Protein AF-A0AAN7QV21-F1 (afdb_monomer_lite)

InterPro domains:
  IPR007185 DNA polymerase alpha/delta/epsilon, subunit B [PF04042] (7-153)
  IPR024826 DNA polymerase delta/II small subunit family [PTHR10416] (4-159)

Structure (mmCIF, N/CA/C/O backbone):
data_AF-A0AAN7QV21-F1
#
_entry.id   AF-A0AAN7QV21-F1
#
loop_
_atom_site.group_PDB
_atom_site.id
_atom_site.type_symbol
_atom_site.label_atom_id
_atom_site.label_alt_id
_atom_site.label_comp_id
_atom_site.label_asym_id
_atom_site.label_entity_id
_atom_site.label_seq_id
_atom_site.pdbx_PDB_ins_code
_atom_site.Cartn_x
_atom_site.Cartn_y
_atom_site.Cartn_z
_atom_site.occupancy
_atom_site.B_iso_or_equiv
_atom_site.auth_seq_id
_atom_site.auth_comp_id
_atom_site.auth_asym_id
_atom_site.auth_atom_id
_atom_site.pdbx_PDB_model_num
ATOM 1 N N . MET A 1 1 ? 26.466 -2.286 28.431 1.00 36.59 1 MET A N 1
ATOM 2 C CA . MET A 1 1 ? 25.349 -2.160 27.472 1.00 36.59 1 MET A CA 1
ATOM 3 C C . MET A 1 1 ? 24.823 -0.751 27.619 1.00 36.59 1 MET A C 1
ATOM 5 O O . MET A 1 1 ? 24.482 -0.384 28.732 1.00 36.59 1 MET A O 1
ATOM 9 N N . VAL A 1 2 ? 24.906 0.065 26.573 1.00 37.16 2 VAL A N 1
ATOM 10 C CA . VAL A 1 2 ? 24.517 1.478 26.647 1.00 37.16 2 VAL A CA 1
ATOM 11 C C . VAL A 1 2 ? 22.993 1.543 26.586 1.00 37.16 2 VAL A C 1
ATOM 13 O O . VAL A 1 2 ? 22.408 1.304 25.533 1.00 37.16 2 VAL A O 1
ATOM 16 N N . GLU A 1 3 ? 22.354 1.802 27.725 1.00 43.50 3 GLU A N 1
ATOM 17 C CA . GLU A 1 3 ? 20.960 2.237 27.771 1.00 43.50 3 GLU A CA 1
ATOM 18 C C . GLU A 1 3 ? 20.892 3.649 27.182 1.00 43.50 3 GLU A C 1
ATOM 20 O O . GLU A 1 3 ? 21.164 4.638 27.860 1.00 43.50 3 GLU A O 1
ATOM 25 N N . ASN A 1 4 ? 20.547 3.753 25.899 1.00 48.19 4 ASN A N 1
ATOM 26 C CA . ASN A 1 4 ? 20.108 5.017 25.316 1.00 48.19 4 ASN A CA 1
ATOM 27 C C . ASN A 1 4 ? 18.684 5.308 25.811 1.00 48.19 4 ASN A C 1
ATOM 29 O O . ASN A 1 4 ? 17.712 5.138 25.077 1.00 48.19 4 ASN A O 1
ATOM 33 N N . ASN A 1 5 ? 18.552 5.726 27.070 1.00 55.28 5 ASN A N 1
ATOM 34 C CA . ASN A 1 5 ? 17.335 6.385 27.528 1.00 55.28 5 ASN A CA 1
ATOM 35 C C . ASN A 1 5 ? 17.304 7.771 26.877 1.00 55.28 5 ASN A C 1
ATOM 37 O O . ASN A 1 5 ? 18.033 8.671 27.295 1.00 55.28 5 ASN A O 1
ATOM 41 N N . LEU A 1 6 ? 16.502 7.927 25.817 1.00 62.06 6 LEU A N 1
ATOM 42 C CA . LEU A 1 6 ? 16.178 9.252 25.288 1.00 62.06 6 LEU A CA 1
ATOM 43 C C . LEU A 1 6 ? 15.616 10.114 26.426 1.00 62.06 6 LEU A C 1
ATOM 45 O O . LEU A 1 6 ? 14.867 9.623 27.273 1.00 62.06 6 LEU A O 1
ATOM 49 N N . ALA A 1 7 ? 15.967 11.401 26.444 1.00 71.62 7 ALA A N 1
ATOM 50 C CA . ALA A 1 7 ? 15.379 12.334 27.394 1.00 71.62 7 ALA A CA 1
ATOM 51 C C . ALA A 1 7 ? 13.849 12.349 27.222 1.00 71.62 7 ALA A C 1
ATOM 53 O O . ALA A 1 7 ? 13.338 12.251 26.105 1.00 71.62 7 ALA A O 1
ATOM 54 N N . SER A 1 8 ? 13.102 12.499 28.318 1.00 72.38 8 SER A N 1
ATOM 55 C CA . SER A 1 8 ? 11.628 12.487 28.306 1.00 72.38 8 SER A CA 1
ATOM 56 C C . SER A 1 8 ? 11.020 13.497 27.321 1.00 72.38 8 SER A C 1
ATOM 58 O O . SER A 1 8 ? 9.984 13.227 26.714 1.00 72.38 8 SER A O 1
ATOM 60 N N . THR A 1 9 ? 11.698 14.629 27.116 1.00 71.62 9 THR A N 1
ATOM 61 C CA . THR A 1 9 ? 11.343 15.668 26.141 1.00 71.62 9 THR A CA 1
ATOM 62 C C . THR A 1 9 ? 11.505 15.217 24.686 1.00 71.62 9 THR A C 1
ATOM 64 O O . THR A 1 9 ? 10.740 15.636 23.823 1.00 71.62 9 THR A O 1
ATOM 67 N N . ASP A 1 10 ? 12.476 14.357 24.381 1.00 74.81 10 ASP A N 1
ATOM 68 C CA . ASP A 1 10 ? 12.663 13.839 23.021 1.00 74.81 10 ASP A CA 1
ATOM 69 C C . ASP A 1 10 ? 11.637 12.746 22.716 1.00 74.81 10 ASP A C 1
ATOM 71 O O . ASP A 1 10 ? 11.101 12.666 21.610 1.00 74.81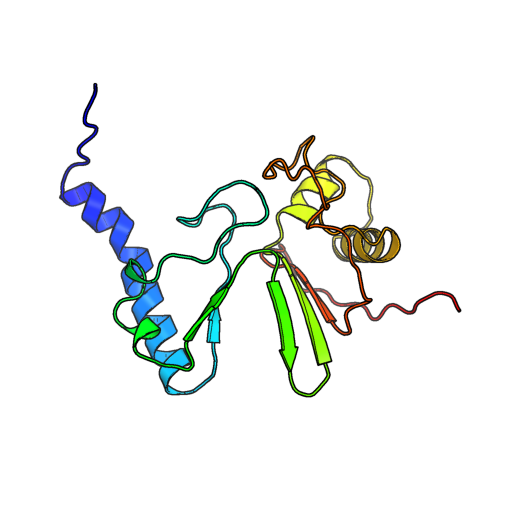 10 ASP A O 1
ATOM 75 N N . GLN A 1 11 ? 11.288 11.948 23.727 1.00 74.81 11 GLN A N 1
ATOM 76 C CA . GLN A 1 11 ? 10.268 10.914 23.604 1.00 74.81 11 GLN A CA 1
ATOM 77 C C . GLN A 1 11 ? 8.870 11.503 23.357 1.00 74.81 11 GLN A C 1
ATOM 79 O O . GLN A 1 11 ? 8.109 10.953 22.560 1.00 74.81 11 GLN A O 1
ATOM 84 N N . SER A 1 12 ? 8.529 12.635 23.986 1.00 75.94 12 SER A N 1
ATOM 85 C CA . SER A 1 12 ? 7.252 13.316 23.735 1.00 75.94 12 SER A CA 1
ATOM 86 C C . SER A 1 12 ? 7.163 13.879 22.316 1.00 75.94 12 SER A C 1
ATOM 88 O O . SER A 1 12 ? 6.132 13.699 21.672 1.00 75.94 12 SER A O 1
ATOM 90 N N . ARG A 1 13 ? 8.248 14.472 21.800 1.00 82.06 13 ARG A N 1
ATOM 91 C CA . ARG A 1 13 ? 8.315 15.007 20.429 1.00 82.06 13 ARG A CA 1
ATOM 92 C C . ARG A 1 13 ? 8.177 13.927 19.359 1.00 82.06 13 ARG A C 1
ATOM 94 O O . ARG A 1 13 ? 7.547 14.164 18.338 1.00 82.06 13 ARG A O 1
ATOM 101 N N . ILE A 1 14 ? 8.743 12.741 19.586 1.00 81.12 14 ILE A N 1
ATOM 102 C CA . ILE A 1 14 ? 8.607 11.603 18.660 1.00 81.12 14 ILE A CA 1
ATOM 103 C C . ILE A 1 14 ? 7.179 11.033 18.688 1.00 81.12 14 ILE A C 1
ATOM 105 O O . ILE A 1 14 ? 6.682 10.554 17.672 1.00 81.12 14 ILE A O 1
ATOM 109 N N . ALA A 1 15 ? 6.507 11.085 19.841 1.00 86.88 15 ALA A N 1
ATOM 110 C CA . ALA A 1 15 ? 5.166 10.528 20.007 1.00 86.88 15 ALA A CA 1
ATOM 111 C C . ALA A 1 15 ? 4.036 11.455 19.523 1.00 86.88 15 ALA A C 1
ATOM 113 O O . ALA A 1 15 ? 2.939 10.972 19.255 1.00 86.88 15 ALA A O 1
ATOM 114 N N . GLU A 1 16 ? 4.268 12.766 19.442 1.00 92.62 16 GLU A N 1
ATOM 115 C CA . GLU A 1 16 ? 3.244 13.762 19.100 1.00 92.62 16 GLU A CA 1
ATOM 116 C C . GLU A 1 16 ? 2.590 13.527 17.722 1.00 92.62 16 GLU A C 1
ATOM 118 O O . GLU A 1 16 ? 1.364 13.403 17.694 1.00 92.62 16 GLU A O 1
ATOM 123 N N . PRO A 1 17 ? 3.333 13.288 16.620 1.00 94.44 17 PRO A N 1
ATOM 124 C CA . PRO A 1 17 ? 2.718 12.998 15.320 1.00 94.44 17 PRO A CA 1
ATOM 125 C C . PRO A 1 17 ? 1.852 11.732 15.319 1.00 94.44 17 PRO A C 1
ATOM 127 O O . PRO A 1 17 ? 0.837 11.663 14.634 1.00 94.44 17 PRO A O 1
ATOM 130 N N . ILE A 1 18 ? 2.231 10.719 16.108 1.00 94.69 18 ILE A N 1
ATOM 131 C CA . ILE A 1 18 ? 1.469 9.467 16.222 1.00 94.69 18 ILE A CA 1
ATOM 132 C C . ILE A 1 18 ? 0.151 9.712 16.963 1.00 94.69 18 ILE A C 1
ATOM 134 O O . ILE A 1 18 ? -0.871 9.139 16.595 1.00 94.69 18 ILE A O 1
ATOM 138 N N . LYS A 1 19 ? 0.151 10.586 17.977 1.00 95.06 19 LYS A N 1
ATOM 139 C CA . LYS A 1 19 ? -1.075 10.975 18.687 1.00 95.06 19 LYS A CA 1
ATOM 140 C C . LYS A 1 19 ? -2.027 11.751 17.782 1.00 95.06 19 LYS A C 1
ATOM 142 O O . LYS A 1 19 ? -3.214 11.446 17.768 1.00 95.06 19 LYS A O 1
ATOM 147 N N . GLU A 1 20 ? -1.516 12.719 17.024 1.00 96.75 20 GLU A N 1
ATOM 148 C CA . GLU A 1 20 ? -2.322 13.472 16.054 1.00 96.75 20 GLU A CA 1
ATOM 149 C C . GLU A 1 20 ? -2.905 12.548 14.981 1.00 96.75 20 GLU A C 1
ATOM 151 O O . GLU A 1 20 ? -4.093 12.627 14.665 1.00 96.75 20 GLU A O 1
ATOM 156 N N . LEU A 1 21 ? -2.098 11.608 14.482 1.00 97.25 21 LEU A N 1
ATOM 157 C CA . LEU A 1 21 ? -2.561 10.582 13.558 1.00 97.25 21 LEU A CA 1
ATOM 158 C C . LEU A 1 21 ? -3.673 9.723 14.182 1.00 97.25 21 LEU A C 1
ATOM 160 O O . LEU A 1 21 ? -4.711 9.553 13.552 1.00 97.25 21 LEU A O 1
ATOM 164 N N . ASP A 1 22 ? -3.508 9.218 15.410 1.00 98.12 22 ASP A N 1
ATOM 165 C CA . ASP A 1 22 ? -4.545 8.429 16.095 1.00 98.12 22 ASP A CA 1
ATOM 166 C C . ASP A 1 22 ? -5.862 9.207 16.234 1.00 98.12 22 ASP A C 1
ATOM 168 O O . ASP A 1 22 ? -6.933 8.634 16.029 1.00 98.12 22 ASP A O 1
ATOM 172 N N . MET A 1 23 ? -5.809 10.516 16.502 1.00 97.56 23 MET A N 1
ATOM 173 C CA . MET A 1 23 ? -7.003 11.369 16.547 1.00 97.56 23 MET A CA 1
ATOM 174 C C . MET A 1 23 ? -7.718 11.430 15.190 1.00 97.56 23 MET A C 1
ATOM 176 O O . MET A 1 23 ? -8.922 11.189 15.130 1.00 97.56 23 MET A O 1
ATOM 180 N N . ILE A 1 24 ? -6.988 11.662 14.095 1.00 98.12 24 ILE A N 1
ATOM 181 C CA . ILE A 1 24 ? -7.566 11.704 12.739 1.00 98.12 24 ILE A CA 1
ATOM 182 C C . ILE A 1 24 ? -8.163 10.343 12.357 1.00 98.12 24 ILE A C 1
ATOM 184 O O . ILE A 1 24 ? -9.288 10.257 11.861 1.00 98.12 24 ILE A O 1
ATOM 188 N N . LEU A 1 25 ? -7.431 9.256 12.612 1.00 98.12 25 LEU A N 1
ATOM 189 C CA . LEU A 1 25 ? -7.901 7.900 12.321 1.00 98.12 25 LEU A CA 1
ATOM 190 C C . LEU A 1 25 ? -9.144 7.552 13.147 1.00 98.12 25 LEU A C 1
ATOM 192 O O . LEU A 1 25 ? -10.009 6.833 12.657 1.00 98.12 25 LEU A O 1
ATOM 196 N N . THR A 1 26 ? -9.259 8.075 14.370 1.00 98.19 26 THR A N 1
ATOM 197 C CA . THR A 1 26 ? -10.433 7.893 15.236 1.00 98.19 26 THR A CA 1
ATOM 198 C C . THR A 1 26 ? -11.680 8.518 14.625 1.00 98.19 26 THR A C 1
ATOM 200 O O . THR A 1 26 ? -12.728 7.873 14.590 1.00 98.19 26 THR A O 1
ATOM 203 N N . GLU A 1 27 ? -11.574 9.744 14.108 1.00 97.88 27 GLU A N 1
ATOM 204 C CA . GLU A 1 27 ? -12.693 10.428 13.451 1.00 97.88 27 GLU A CA 1
ATOM 205 C C . GLU A 1 27 ? -13.185 9.654 12.223 1.00 97.88 27 GLU A C 1
ATOM 207 O O . GLU A 1 27 ? -14.390 9.473 12.039 1.00 97.88 27 GLU A O 1
ATOM 212 N N . ILE A 1 28 ? -12.261 9.131 11.414 1.00 98.25 28 ILE A N 1
ATOM 213 C CA . ILE A 1 28 ? -12.602 8.333 10.231 1.00 98.25 28 ILE A CA 1
ATOM 214 C C . ILE A 1 28 ? -13.205 6.987 10.647 1.00 98.25 28 ILE A C 1
ATOM 216 O O . ILE A 1 28 ? -14.263 6.610 10.142 1.00 98.25 28 ILE A O 1
ATOM 220 N N . ALA A 1 29 ? -12.573 6.279 11.588 1.00 97.88 29 ALA A N 1
ATOM 221 C CA . ALA A 1 29 ? -13.019 4.965 12.044 1.00 97.88 29 ALA A CA 1
ATOM 222 C C . ALA A 1 29 ? -14.416 5.012 12.683 1.00 97.88 29 ALA A C 1
ATOM 224 O O . ALA A 1 29 ? -15.177 4.052 12.562 1.00 97.88 29 ALA A O 1
ATOM 225 N N . ALA A 1 30 ? -14.800 6.128 13.307 1.00 97.50 30 ALA A N 1
ATOM 226 C CA . ALA A 1 30 ? -16.144 6.304 13.851 1.00 97.50 30 ALA A CA 1
ATOM 227 C C . ALA A 1 30 ? -17.249 6.277 12.778 1.00 97.50 30 ALA A C 1
ATOM 229 O O . ALA A 1 30 ? -18.378 5.889 13.081 1.00 97.50 30 ALA A O 1
ATOM 230 N N . GLY A 1 31 ? -16.937 6.671 11.537 1.00 97.12 31 GLY A N 1
ATOM 231 C CA . GLY A 1 31 ? -17.901 6.735 10.435 1.00 97.12 31 GLY A CA 1
ATOM 232 C C . GLY A 1 31 ? -17.725 5.670 9.350 1.00 97.12 31 GLY A C 1
ATOM 233 O O . GLY A 1 31 ? -18.703 5.324 8.688 1.00 97.12 31 GLY A O 1
ATOM 234 N N . LEU A 1 32 ? -16.507 5.161 9.138 1.00 97.56 32 LEU A N 1
ATOM 235 C CA . LEU A 1 32 ? -16.151 4.318 7.992 1.00 97.56 32 LEU A CA 1
ATOM 236 C C . LEU A 1 32 ? -15.138 3.219 8.367 1.00 97.56 32 LEU A C 1
ATOM 238 O O . LEU A 1 32 ? -14.252 3.452 9.189 1.00 97.56 32 LEU A O 1
ATOM 242 N N . PRO A 1 33 ? -15.207 2.029 7.734 1.00 97.44 33 PRO A N 1
ATOM 243 C CA . PRO A 1 33 ? -14.115 1.058 7.760 1.00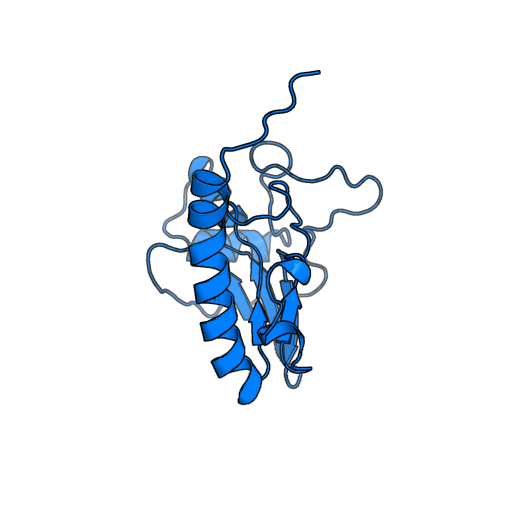 97.44 33 PRO A CA 1
ATOM 244 C C . PRO A 1 33 ? -12.809 1.665 7.234 1.00 97.44 33 PRO A C 1
ATOM 246 O O . PRO A 1 33 ? -12.797 2.295 6.177 1.00 97.44 33 PRO A O 1
ATOM 249 N N . LEU A 1 34 ? -11.717 1.453 7.964 1.00 97.38 34 LEU A N 1
ATOM 250 C CA . LEU A 1 34 ? -10.417 2.063 7.718 1.00 97.38 34 LEU A CA 1
ATOM 251 C C . LEU A 1 34 ? -9.295 1.040 7.897 1.00 97.38 34 LEU A C 1
ATOM 253 O O . LEU A 1 34 ? -9.073 0.540 9.000 1.00 97.38 34 LEU A O 1
ATOM 257 N N . ASP A 1 35 ? -8.547 0.808 6.822 1.00 98.12 35 ASP A N 1
ATOM 258 C CA . ASP A 1 35 ? -7.317 0.020 6.825 1.00 98.12 35 ASP A CA 1
ATOM 259 C C . ASP A 1 35 ? -6.107 0.969 6.739 1.00 98.12 35 ASP A C 1
ATOM 261 O O . ASP A 1 35 ? -6.004 1.760 5.801 1.00 98.12 35 ASP A O 1
ATOM 265 N N . ILE A 1 36 ? -5.170 0.876 7.688 1.00 97.88 36 ILE A N 1
ATOM 266 C CA . ILE A 1 36 ? -3.875 1.574 7.640 1.00 97.88 36 ILE A CA 1
ATOM 267 C C . ILE A 1 36 ? -2.752 0.596 7.285 1.00 97.88 36 ILE A C 1
ATOM 269 O O . ILE A 1 36 ? -2.675 -0.505 7.832 1.00 97.88 36 ILE A O 1
ATOM 273 N N . MET A 1 37 ? -1.861 1.006 6.382 1.00 98.12 37 MET A N 1
ATOM 274 C CA . MET A 1 37 ? -0.675 0.247 5.975 1.00 98.12 37 MET A CA 1
ATOM 275 C C . MET A 1 37 ? 0.603 0.982 6.400 1.00 98.12 37 MET A C 1
ATOM 277 O O . MET A 1 37 ? 0.642 2.206 6.285 1.00 98.12 37 MET A O 1
ATOM 281 N N . PRO A 1 38 ? 1.661 0.271 6.833 1.00 97.94 38 PRO A N 1
ATOM 282 C CA . PRO A 1 38 ? 2.952 0.881 7.132 1.00 97.94 38 PRO A CA 1
ATOM 283 C C . PRO A 1 38 ? 3.696 1.304 5.856 1.00 97.94 38 PRO A C 1
ATOM 285 O O . PRO A 1 38 ? 3.687 0.601 4.839 1.00 97.94 38 PRO A O 1
ATOM 288 N N . GLY A 1 39 ? 4.393 2.431 5.928 1.00 96.56 39 GLY A N 1
ATOM 289 C CA . GLY A 1 39 ? 5.393 2.909 4.981 1.00 96.56 39 GLY A CA 1
ATOM 290 C C . GLY A 1 39 ? 6.836 2.650 5.443 1.00 96.56 39 GLY A C 1
ATOM 291 O O . GLY A 1 39 ? 7.072 2.082 6.512 1.00 96.56 39 GLY A O 1
ATOM 292 N N . PRO A 1 40 ? 7.841 3.063 4.651 1.00 94.56 40 PRO A N 1
ATOM 293 C CA . PRO A 1 40 ? 9.255 2.785 4.937 1.00 94.56 40 PRO A CA 1
ATOM 294 C C . PRO A 1 40 ? 9.805 3.500 6.179 1.00 94.56 40 PRO A C 1
ATOM 296 O O . PRO A 1 40 ? 10.777 3.028 6.761 1.00 94.56 40 PRO A O 1
ATOM 299 N N . ASN A 1 41 ? 9.191 4.620 6.569 1.00 93.69 41 ASN A N 1
ATOM 300 C CA . ASN A 1 41 ? 9.634 5.464 7.683 1.00 93.69 41 ASN A CA 1
ATOM 301 C C . ASN A 1 41 ? 8.766 5.300 8.941 1.00 93.69 41 ASN A C 1
ATOM 303 O O . ASN A 1 41 ? 8.958 6.021 9.919 1.00 93.69 41 ASN A O 1
ATOM 307 N N . ASP A 1 42 ? 7.811 4.374 8.910 1.00 95.00 42 ASP A N 1
ATOM 308 C CA . ASP A 1 42 ? 6.908 4.134 10.029 1.00 95.00 42 ASP A CA 1
ATOM 309 C C . ASP A 1 42 ? 7.558 3.225 11.084 1.00 95.00 42 ASP A C 1
ATOM 311 O O . ASP A 1 42 ? 8.496 2.485 10.768 1.00 95.00 42 ASP A O 1
ATOM 315 N N . PRO A 1 43 ? 7.050 3.213 12.334 1.00 93.69 43 PRO A N 1
ATOM 316 C CA . PRO A 1 43 ? 7.520 2.333 13.410 1.00 93.69 43 PRO A CA 1
ATOM 317 C C . PRO A 1 43 ? 7.102 0.858 13.202 1.00 93.69 43 PRO A C 1
ATOM 319 O O . PRO A 1 43 ? 6.488 0.224 14.062 1.00 93.69 43 PRO A O 1
ATOM 322 N N . ALA A 1 44 ? 7.449 0.307 12.040 1.00 93.88 44 ALA A N 1
ATOM 323 C CA . ALA A 1 44 ? 7.347 -1.092 11.647 1.00 93.88 44 ALA A CA 1
ATOM 324 C C . ALA A 1 44 ? 8.746 -1.643 11.319 1.00 93.88 44 ALA A C 1
ATOM 326 O O . ALA A 1 44 ? 9.759 -0.949 11.411 1.00 93.88 44 ALA A O 1
ATOM 327 N N . ASN A 1 45 ? 8.834 -2.914 10.922 1.00 93.94 45 ASN A N 1
ATOM 328 C CA . ASN A 1 45 ? 10.076 -3.411 10.337 1.00 93.94 45 ASN A CA 1
ATOM 329 C C . ASN A 1 45 ? 10.356 -2.730 8.989 1.00 93.94 45 ASN A C 1
ATOM 331 O O . ASN A 1 45 ? 9.439 -2.470 8.212 1.00 93.94 45 ASN A O 1
ATOM 335 N N . PHE A 1 46 ? 11.640 -2.495 8.712 1.00 91.81 46 PHE A N 1
ATOM 336 C CA . PHE A 1 46 ? 12.096 -1.885 7.462 1.00 91.81 46 PHE A CA 1
ATOM 337 C C . PHE A 1 46 ? 11.935 -2.829 6.260 1.00 91.81 46 PHE A C 1
ATOM 339 O O . PHE A 1 46 ? 11.448 -2.430 5.207 1.00 91.81 46 PHE A O 1
ATOM 346 N N . SER A 1 47 ? 12.327 -4.096 6.422 1.00 94.50 47 SER A N 1
ATOM 347 C CA . SER A 1 47 ? 12.300 -5.087 5.342 1.00 94.50 47 SER A CA 1
ATOM 348 C C . SER A 1 47 ? 10.879 -5.473 4.938 1.00 94.50 47 SER A C 1
ATOM 350 O O . SER A 1 47 ? 10.014 -5.618 5.799 1.00 94.50 47 SER A O 1
ATOM 352 N N . LEU A 1 48 ? 10.650 -5.748 3.655 1.00 95.88 48 LEU A N 1
ATOM 353 C CA . LEU A 1 48 ? 9.382 -6.301 3.183 1.00 95.88 48 LEU A CA 1
ATOM 354 C C . LEU A 1 48 ? 9.267 -7.817 3.466 1.00 95.88 48 LEU A C 1
ATOM 356 O O . LEU A 1 48 ? 10.272 -8.532 3.456 1.00 95.88 48 LEU A O 1
ATOM 360 N N . PRO A 1 49 ? 8.048 -8.346 3.663 1.00 96.50 49 PRO A N 1
ATOM 361 C CA . PRO A 1 49 ? 6.822 -7.610 3.946 1.00 96.50 49 PRO A CA 1
ATOM 362 C C . PRO A 1 49 ? 6.881 -6.945 5.334 1.00 96.50 49 PRO A C 1
ATOM 364 O O . PRO A 1 49 ? 7.356 -7.527 6.315 1.00 96.50 49 PRO A O 1
ATOM 367 N N . GLN A 1 50 ? 6.385 -5.714 5.424 1.00 97.12 50 GLN A N 1
ATOM 368 C CA . GLN A 1 50 ? 6.244 -4.994 6.683 1.00 97.12 50 GLN A CA 1
ATOM 369 C C . GLN A 1 50 ? 5.040 -5.533 7.456 1.00 97.12 50 GLN A C 1
ATOM 371 O O . GLN A 1 50 ? 3.952 -5.727 6.904 1.00 97.12 50 GLN A O 1
ATOM 376 N N . LYS A 1 51 ? 5.242 -5.776 8.751 1.00 96.62 51 LYS A N 1
ATOM 377 C CA . LYS A 1 51 ? 4.185 -6.168 9.681 1.00 96.62 51 LYS A CA 1
ATOM 378 C C . LYS A 1 51 ? 3.239 -4.989 9.930 1.00 96.62 51 LYS A C 1
ATOM 380 O O . LYS A 1 51 ? 3.693 -3.847 9.883 1.00 96.62 51 LYS A O 1
ATOM 385 N N . PRO A 1 52 ? 1.965 -5.257 10.262 1.00 98.00 52 PRO A N 1
ATOM 386 C CA . PRO A 1 52 ? 1.048 -4.221 10.716 1.00 98.00 52 PRO A CA 1
ATOM 387 C C . PRO A 1 52 ? 1.640 -3.381 11.850 1.00 98.00 52 PRO A C 1
ATOM 389 O O . PRO A 1 52 ? 2.325 -3.907 12.734 1.00 98.00 52 PRO A O 1
ATOM 392 N N . LEU A 1 53 ? 1.319 -2.091 11.854 1.00 97.38 53 LEU A N 1
ATOM 393 C CA . LEU A 1 53 ? 1.648 -1.183 12.947 1.00 97.38 53 LEU A CA 1
ATOM 394 C C . LEU A 1 53 ? 1.007 -1.665 14.254 1.00 97.38 53 LEU A C 1
ATOM 396 O O . LEU A 1 53 ? -0.137 -2.134 14.270 1.00 97.38 53 LEU A O 1
ATOM 400 N N . ASN A 1 54 ? 1.755 -1.563 15.354 1.00 96.12 54 ASN A N 1
ATOM 401 C CA . ASN A 1 54 ? 1.305 -2.056 16.651 1.00 96.12 54 ASN A CA 1
ATOM 402 C C . ASN A 1 54 ? 0.116 -1.230 17.168 1.00 96.12 54 ASN A C 1
ATOM 404 O O . ASN A 1 54 ? 0.144 -0.004 17.135 1.00 96.12 54 ASN A O 1
ATOM 408 N N . ARG A 1 55 ? -0.906 -1.902 17.713 1.00 94.44 55 ARG A N 1
ATOM 409 C CA . ARG A 1 55 ? -2.094 -1.249 18.289 1.00 94.44 55 ARG A CA 1
ATOM 410 C C . ARG A 1 55 ? -1.781 -0.294 19.441 1.00 94.44 55 ARG A C 1
ATOM 412 O O . ARG A 1 55 ? -2.581 0.596 19.693 1.00 94.44 55 ARG A O 1
ATOM 419 N N . CYS A 1 56 ? -0.644 -0.440 20.127 1.00 94.88 56 CYS A N 1
ATOM 420 C CA . CYS A 1 56 ? -0.244 0.494 21.183 1.00 94.88 56 CYS A CA 1
ATOM 421 C C . CYS A 1 56 ? -0.019 1.928 20.676 1.00 94.88 56 CYS A C 1
ATOM 423 O O . CYS A 1 56 ? -0.058 2.858 21.474 1.00 94.88 56 CYS A O 1
ATOM 425 N N . LEU A 1 57 ? 0.187 2.103 19.367 1.00 95.69 57 LEU A N 1
ATOM 426 C CA . LEU A 1 57 ? 0.300 3.407 18.717 1.00 95.69 57 LEU A CA 1
ATOM 427 C C . LEU A 1 57 ? -1.063 4.087 18.519 1.00 95.69 57 LEU A C 1
ATOM 429 O O . LEU A 1 57 ? -1.110 5.281 18.255 1.00 95.69 57 LEU A O 1
ATOM 433 N N . PHE A 1 58 ? -2.156 3.332 18.660 1.00 96.94 58 PHE A N 1
ATOM 434 C CA . PHE A 1 58 ? -3.508 3.726 18.269 1.00 96.94 58 PHE A CA 1
ATOM 435 C C . PHE A 1 58 ? -4.525 3.510 19.401 1.00 96.94 58 PHE A C 1
ATOM 437 O O . PHE A 1 58 ? -5.485 2.754 19.230 1.00 96.94 58 PHE A O 1
ATOM 444 N N . PRO A 1 59 ? -4.314 4.085 20.600 1.00 96.75 59 PRO A N 1
ATOM 445 C CA . PRO A 1 59 ? -5.172 3.822 21.753 1.00 96.75 59 PRO A CA 1
ATOM 446 C C . PRO A 1 59 ? -6.638 4.214 21.530 1.00 96.75 5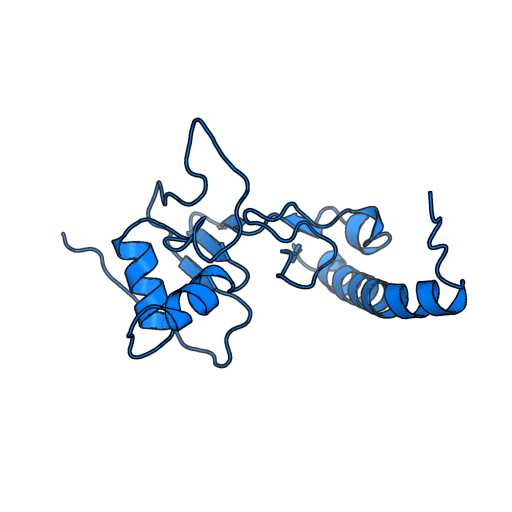9 PRO A C 1
ATOM 448 O O . PRO A 1 59 ? -7.510 3.587 22.128 1.00 96.75 59 PRO A O 1
ATOM 451 N N . SER A 1 60 ? -6.918 5.212 20.687 1.00 97.12 60 SER A N 1
ATOM 452 C CA . SER A 1 60 ? -8.269 5.723 20.436 1.00 97.12 60 SER A CA 1
ATOM 453 C C . SER A 1 60 ? -8.908 5.028 19.236 1.00 97.12 60 SER A C 1
ATOM 455 O O . SER A 1 60 ? -9.982 4.435 19.364 1.00 97.12 60 SER A O 1
ATOM 457 N N . SER A 1 61 ? -8.232 5.005 18.086 1.00 97.50 61 SER A N 1
ATOM 458 C CA . SER A 1 61 ? -8.794 4.436 16.856 1.00 97.50 61 SER A CA 1
ATOM 459 C C . SER A 1 61 ? -8.948 2.915 16.936 1.00 97.50 61 SER A C 1
ATOM 461 O O . SER A 1 61 ? -9.949 2.380 16.464 1.00 97.50 61 SER A O 1
ATOM 463 N N . ALA A 1 62 ? -8.056 2.207 17.644 1.00 96.88 62 ALA A N 1
ATOM 464 C CA . ALA A 1 62 ? -8.158 0.755 17.823 1.00 96.88 62 ALA A CA 1
ATOM 465 C C . ALA A 1 62 ? -9.323 0.299 18.721 1.00 96.88 62 ALA A C 1
ATOM 467 O O . ALA A 1 62 ? -9.550 -0.909 18.840 1.00 96.88 62 ALA A O 1
ATOM 468 N N . THR A 1 63 ? -10.061 1.227 19.345 1.00 96.94 63 THR A N 1
ATOM 469 C CA . THR A 1 63 ? -11.318 0.912 20.048 1.00 96.94 63 THR A CA 1
ATOM 470 C C . THR A 1 63 ? -12.466 0.615 19.081 1.00 96.94 63 THR A C 1
ATOM 472 O O . THR A 1 63 ? -13.398 -0.106 19.441 1.00 96.94 63 THR A O 1
ATOM 475 N N . TYR A 1 64 ? -12.380 1.108 17.842 1.00 97.81 64 TYR A N 1
ATOM 476 C CA . TYR A 1 64 ? -13.377 0.885 16.804 1.00 97.81 64 TYR A CA 1
ATOM 477 C C . TYR A 1 64 ? -13.099 -0.421 16.053 1.00 97.81 64 TYR A C 1
ATOM 479 O O . TYR A 1 64 ? -11.979 -0.702 15.631 1.00 97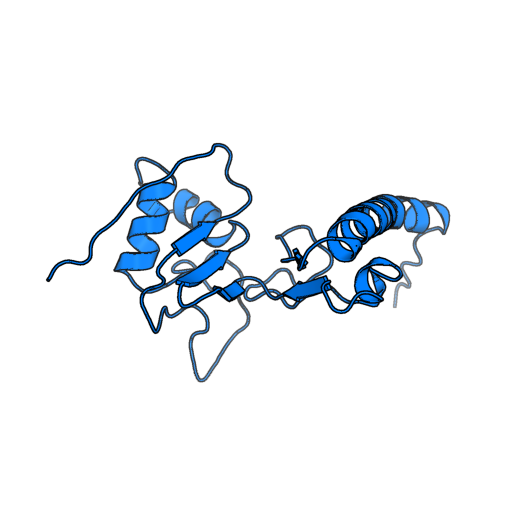.81 64 TYR A O 1
ATOM 487 N N . ASN A 1 65 ? -14.141 -1.223 15.828 1.00 96.38 65 ASN A N 1
ATOM 488 C CA . ASN A 1 65 ? -14.046 -2.470 15.054 1.00 96.38 65 ASN A CA 1
ATOM 489 C C . ASN A 1 65 ? -13.857 -2.244 13.539 1.00 96.38 65 ASN A C 1
ATOM 491 O O . ASN A 1 65 ? -13.521 -3.177 12.806 1.00 96.38 65 ASN A O 1
ATOM 495 N N . THR A 1 66 ? -14.091 -1.016 13.087 1.00 97.44 66 THR A N 1
ATOM 496 C CA . THR A 1 66 ? -13.887 -0.509 11.729 1.00 97.44 66 THR A CA 1
ATOM 497 C C . THR A 1 66 ? -12.428 -0.176 11.441 1.00 97.44 66 THR A C 1
ATOM 499 O O . THR A 1 66 ? -12.063 -0.138 10.272 1.00 97.44 66 THR A O 1
ATOM 502 N N . PHE A 1 67 ? -11.585 0.013 12.461 1.00 98.31 67 PHE A N 1
ATOM 503 C CA . PHE A 1 67 ? -10.157 0.266 12.288 1.00 98.31 67 PHE A CA 1
ATOM 504 C C . PHE A 1 67 ? -9.355 -1.035 12.188 1.00 98.31 67 PHE A C 1
ATOM 506 O O . PHE A 1 67 ? -9.472 -1.939 13.026 1.00 98.31 67 PHE A O 1
ATOM 513 N N . ARG A 1 68 ? -8.476 -1.121 11.188 1.00 97.56 68 ARG A N 1
ATOM 514 C CA . ARG A 1 68 ? -7.568 -2.250 10.981 1.00 97.56 68 ARG A CA 1
ATOM 515 C C . ARG A 1 68 ? -6.174 -1.758 10.626 1.00 97.56 68 ARG A C 1
ATOM 517 O O . ARG A 1 68 ? -5.983 -0.970 9.711 1.00 97.56 68 ARG A O 1
ATOM 524 N N . SER A 1 69 ? -5.186 -2.291 11.334 1.00 97.69 69 SER A N 1
ATOM 525 C CA . SER A 1 69 ? -3.780 -2.173 10.956 1.00 97.69 69 SER A CA 1
ATOM 526 C C . SER A 1 69 ? -3.410 -3.377 10.093 1.00 97.69 69 SER A C 1
ATOM 528 O O . SER A 1 69 ? -3.592 -4.523 10.520 1.00 97.69 69 SER A O 1
ATOM 530 N N . CYS A 1 70 ? -2.918 -3.120 8.885 1.00 97.94 70 CYS A N 1
ATOM 531 C CA . CYS A 1 70 ? -2.686 -4.102 7.829 1.00 97.94 70 CYS A CA 1
ATOM 532 C C . CYS A 1 70 ? -1.197 -4.162 7.445 1.00 97.94 70 CYS A C 1
ATOM 534 O O . CYS A 1 70 ? -0.454 -3.215 7.700 1.00 97.94 70 CYS A O 1
ATOM 536 N N . PRO A 1 71 ? -0.713 -5.283 6.880 1.00 97.56 71 PRO A N 1
ATOM 537 C CA . PRO A 1 71 ? 0.676 -5.398 6.440 1.00 97.56 71 PRO A CA 1
ATOM 538 C C . PRO A 1 71 ? 0.943 -4.583 5.163 1.00 97.56 71 PRO A C 1
ATOM 540 O O . PRO A 1 71 ? 0.021 -4.113 4.504 1.00 97.56 71 PRO A O 1
ATOM 543 N N . ASN A 1 72 ? 2.215 -4.460 4.781 1.00 97.81 72 ASN A N 1
ATOM 544 C CA . ASN A 1 72 ? 2.623 -3.978 3.457 1.00 97.81 72 ASN A CA 1
ATOM 545 C C . ASN A 1 72 ? 3.568 -5.009 2.813 1.00 97.81 72 ASN A C 1
ATOM 547 O O . ASN A 1 72 ? 4.630 -5.270 3.380 1.00 97.81 72 ASN A O 1
ATOM 551 N N . PRO A 1 73 ? 3.248 -5.605 1.650 1.00 97.88 73 PRO A N 1
ATOM 552 C CA . PRO A 1 73 ? 2.065 -5.381 0.808 1.00 97.88 73 PRO A CA 1
ATOM 553 C C . PRO A 1 73 ? 0.735 -5.782 1.463 1.00 97.88 73 PRO A C 1
ATOM 555 O O . PRO A 1 73 ? 0.716 -6.650 2.336 1.00 97.88 73 PRO A O 1
ATOM 558 N N . HIS A 1 74 ? -0.371 -5.191 1.003 1.00 97.88 74 HIS A N 1
ATOM 559 C CA . HIS A 1 74 ? -1.731 -5.507 1.461 1.00 97.88 74 HIS A CA 1
ATOM 560 C C . HIS A 1 74 ? -2.582 -6.060 0.321 1.00 97.88 74 HIS A C 1
ATOM 562 O O . HIS A 1 74 ? -2.525 -5.568 -0.809 1.00 97.88 74 HIS A O 1
ATOM 568 N N . SER A 1 75 ? -3.396 -7.070 0.621 1.00 97.25 75 SER A N 1
ATOM 569 C CA . SER A 1 75 ? -4.366 -7.628 -0.316 1.00 97.25 75 SER A CA 1
ATOM 570 C C . SER A 1 75 ? -5.692 -7.870 0.383 1.00 97.25 75 SER A C 1
ATOM 572 O O . SER A 1 75 ? -5.738 -8.446 1.469 1.00 97.25 75 SER A O 1
ATOM 574 N N . PHE A 1 76 ? -6.767 -7.415 -0.250 1.00 97.25 76 PHE A N 1
ATOM 575 C CA . PHE A 1 76 ? -8.112 -7.448 0.308 1.00 97.25 76 PHE A CA 1
ATOM 576 C C . PHE A 1 76 ? -9.159 -7.501 -0.808 1.00 97.25 76 PHE A C 1
ATOM 578 O O . PHE A 1 76 ? -8.856 -7.273 -1.982 1.00 97.25 76 PHE A O 1
ATOM 585 N N . GLU A 1 77 ? -10.395 -7.827 -0.444 1.00 97.81 77 GLU A N 1
ATOM 586 C CA . GLU A 1 77 ? -11.524 -7.906 -1.367 1.00 97.81 77 GLU A CA 1
ATOM 587 C C . GLU A 1 77 ? -12.695 -7.089 -0.819 1.00 97.81 77 GLU A C 1
ATOM 589 O O . GLU A 1 77 ? -13.031 -7.203 0.360 1.00 97.81 77 GLU A O 1
ATOM 594 N N . ILE A 1 78 ? -13.297 -6.261 -1.674 1.00 96.75 78 ILE A N 1
ATOM 595 C CA . ILE A 1 78 ? -14.506 -5.485 -1.371 1.00 96.75 78 ILE A CA 1
ATOM 596 C C . ILE A 1 78 ? -15.518 -5.802 -2.463 1.00 96.75 78 ILE A C 1
ATOM 598 O O . ILE A 1 78 ? -15.234 -5.575 -3.638 1.00 96.75 78 ILE A O 1
ATOM 602 N N . ASP A 1 79 ? -16.666 -6.363 -2.083 1.00 97.00 79 ASP A N 1
ATOM 603 C CA . ASP A 1 79 ? -17.773 -6.695 -2.990 1.00 97.00 79 ASP A CA 1
ATOM 604 C C . ASP A 1 79 ? -17.335 -7.453 -4.263 1.00 97.00 79 ASP A C 1
ATOM 606 O O . ASP A 1 79 ? -17.762 -7.157 -5.379 1.00 97.00 79 ASP A O 1
ATOM 610 N N . GLY A 1 80 ? -16.435 -8.434 -4.113 1.00 97.31 80 GLY A N 1
ATOM 611 C CA . GLY A 1 80 ? -15.905 -9.241 -5.222 1.00 97.31 80 GLY A CA 1
ATOM 612 C C . GLY A 1 80 ? -14.751 -8.599 -6.008 1.00 97.31 80 GLY A C 1
ATOM 613 O O . GLY A 1 80 ? -14.154 -9.236 -6.883 1.00 97.31 80 GLY A O 1
ATOM 614 N N . VAL A 1 81 ? -14.384 -7.350 -5.711 1.00 98.25 81 VAL A N 1
ATOM 615 C CA . VAL A 1 81 ? -13.259 -6.643 -6.337 1.00 98.25 81 VAL A CA 1
ATOM 616 C C . VAL A 1 81 ? -11.992 -6.869 -5.515 1.00 98.25 81 VAL A C 1
ATOM 618 O O . VAL A 1 81 ? -11.952 -6.570 -4.327 1.00 98.25 81 VAL A O 1
ATOM 621 N N . LYS A 1 82 ? -10.938 -7.393 -6.152 1.00 98.12 82 LYS A N 1
ATOM 622 C CA . LYS A 1 82 ? -9.692 -7.806 -5.504 1.00 98.12 82 LYS A CA 1
ATOM 623 C C . LYS A 1 82 ? -8.666 -6.703 -5.643 1.00 98.12 82 LYS A C 1
ATOM 625 O O . LYS A 1 82 ? -8.307 -6.339 -6.767 1.00 98.12 82 LYS A O 1
ATOM 630 N N . PHE A 1 83 ? -8.172 -6.237 -4.512 1.00 98.56 83 PHE A N 1
ATOM 631 C CA . PHE A 1 83 ? -7.163 -5.204 -4.414 1.00 98.56 83 PHE A CA 1
ATOM 632 C C . PHE A 1 83 ? -5.831 -5.815 -3.993 1.00 98.56 83 PHE A C 1
ATOM 634 O O . PHE A 1 83 ? -5.756 -6.751 -3.188 1.00 98.56 83 PHE A O 1
ATOM 641 N N . LEU A 1 84 ? -4.767 -5.265 -4.556 1.00 98.44 84 LEU A N 1
ATOM 642 C CA . LEU A 1 84 ? -3.397 -5.531 -4.161 1.00 98.44 84 LEU A CA 1
ATOM 643 C C . LEU A 1 84 ? -2.654 -4.205 -4.186 1.00 98.44 84 LEU A C 1
ATOM 645 O O . LEU A 1 84 ? -2.750 -3.472 -5.170 1.00 98.44 84 LEU A O 1
ATOM 649 N N . GLY A 1 85 ? -1.900 -3.900 -3.143 1.00 97.94 85 GLY A N 1
ATOM 650 C CA . GLY A 1 85 ? -1.095 -2.695 -3.166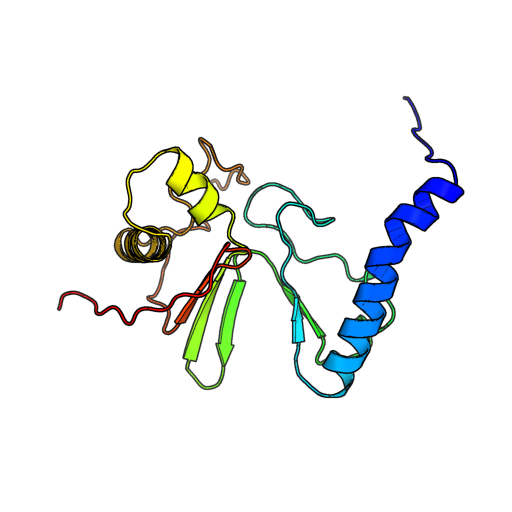 1.00 97.94 85 GLY A CA 1
ATOM 651 C C . GLY A 1 85 ? 0.071 -2.695 -2.208 1.00 97.94 85 GLY A C 1
ATOM 652 O O . GLY A 1 85 ? 0.194 -3.547 -1.325 1.00 97.94 85 GLY A O 1
ATOM 653 N N . THR A 1 86 ? 0.953 -1.733 -2.438 1.00 98.31 86 THR A N 1
ATOM 654 C CA . THR A 1 86 ? 2.169 -1.511 -1.658 1.00 98.31 86 THR A CA 1
ATOM 655 C C . THR A 1 86 ? 2.276 -0.046 -1.257 1.00 98.31 86 THR A C 1
ATOM 657 O O . THR A 1 86 ? 1.665 0.824 -1.879 1.00 98.31 86 THR A O 1
ATOM 660 N N . SER A 1 87 ? 3.117 0.256 -0.273 1.00 98.12 87 SER A N 1
ATOM 661 C CA . SER A 1 87 ? 3.426 1.638 0.121 1.00 98.12 87 SER A CA 1
ATOM 662 C C . SER A 1 87 ? 4.479 2.317 -0.778 1.00 98.12 87 SER A C 1
ATOM 664 O O . SER A 1 87 ? 5.052 3.325 -0.378 1.00 98.12 87 SER A O 1
ATOM 666 N N . GLY A 1 88 ? 4.738 1.789 -1.983 1.00 97.62 88 GLY A N 1
ATOM 667 C CA . GLY A 1 88 ? 5.563 2.427 -3.026 1.00 97.62 88 GLY A CA 1
ATOM 668 C C . GLY A 1 88 ? 7.005 1.925 -3.145 1.00 97.62 88 GLY A C 1
ATOM 669 O O . GLY A 1 88 ? 7.568 1.951 -4.241 1.00 97.62 88 GLY A O 1
ATOM 670 N N . GLN A 1 89 ? 7.581 1.363 -2.073 1.00 97.56 89 GLN A N 1
ATOM 671 C CA . GLN A 1 89 ? 9.020 1.052 -2.017 1.00 97.56 89 GLN A CA 1
ATOM 672 C C . GLN A 1 89 ? 9.507 0.138 -3.148 1.00 97.56 89 GLN A C 1
ATOM 674 O O . GLN A 1 89 ? 10.631 0.275 -3.616 1.00 97.56 89 GLN A O 1
ATOM 679 N N . ASN A 1 90 ? 8.669 -0.800 -3.590 1.00 97.44 90 ASN A N 1
ATOM 680 C CA . ASN A 1 90 ? 9.004 -1.740 -4.655 1.00 97.44 90 ASN A CA 1
ATOM 681 C C . ASN A 1 90 ? 9.189 -1.069 -6.022 1.00 97.44 90 ASN A C 1
ATOM 683 O O . ASN A 1 90 ? 10.058 -1.484 -6.784 1.00 97.44 90 ASN A O 1
ATOM 687 N N . ILE A 1 91 ? 8.386 -0.052 -6.338 1.00 97.88 91 ILE A N 1
ATOM 688 C CA . ILE A 1 91 ? 8.480 0.661 -7.615 1.00 97.88 91 ILE A CA 1
ATOM 689 C C . ILE A 1 91 ? 9.584 1.715 -7.560 1.00 97.88 91 ILE A C 1
ATOM 691 O O . ILE A 1 91 ? 10.340 1.846 -8.521 1.00 97.88 91 ILE A O 1
ATOM 695 N N . ASP A 1 92 ? 9.728 2.404 -6.429 1.00 96.94 92 ASP A N 1
ATOM 696 C CA . ASP A 1 92 ? 10.801 3.382 -6.233 1.00 96.94 92 ASP A CA 1
ATOM 697 C C . ASP A 1 92 ? 12.183 2.727 -6.251 1.00 96.94 92 ASP A C 1
ATOM 699 O O . ASP A 1 92 ? 13.147 3.320 -6.728 1.00 96.94 92 ASP A O 1
ATOM 703 N N . ASP A 1 93 ? 12.302 1.496 -5.751 1.00 97.19 93 ASP A N 1
ATOM 704 C CA . ASP A 1 93 ? 13.548 0.746 -5.851 1.00 97.19 93 ASP A CA 1
ATOM 705 C C . ASP A 1 93 ? 13.811 0.250 -7.279 1.00 97.19 93 ASP A C 1
ATOM 707 O O . ASP A 1 93 ? 14.922 0.397 -7.780 1.00 97.19 93 ASP A O 1
ATOM 711 N N . LEU A 1 94 ? 12.788 -0.265 -7.969 1.00 96.81 94 LEU A N 1
ATOM 712 C CA . LEU A 1 94 ? 12.914 -0.750 -9.347 1.00 96.81 94 LEU A CA 1
ATOM 713 C C . LEU A 1 94 ? 13.361 0.348 -10.326 1.00 96.81 94 LEU A C 1
ATOM 715 O O . LEU A 1 94 ? 14.183 0.084 -11.203 1.00 96.81 94 LEU A O 1
ATOM 719 N N . GLU A 1 95 ? 12.855 1.571 -10.167 1.00 96.50 95 GLU A N 1
ATOM 720 C CA . GLU A 1 95 ? 13.209 2.721 -11.011 1.00 96.50 95 GLU A CA 1
ATOM 721 C C . GLU A 1 95 ? 14.702 3.073 -10.949 1.00 96.50 95 GLU A C 1
ATOM 723 O O . GLU A 1 95 ? 15.284 3.466 -11.957 1.00 96.50 95 GLU A O 1
ATOM 728 N N . LYS A 1 96 ? 15.366 2.867 -9.805 1.00 96.19 96 LYS A N 1
ATOM 729 C CA . LYS A 1 96 ? 16.806 3.154 -9.660 1.00 96.19 96 LYS A CA 1
ATOM 730 C C . LYS A 1 96 ? 17.684 2.272 -10.550 1.00 96.19 96 LYS A C 1
ATOM 732 O O . LYS A 1 96 ? 18.833 2.625 -10.809 1.00 96.19 96 LYS A O 1
ATOM 737 N N . TYR A 1 97 ? 17.167 1.121 -10.984 1.00 94.94 97 TYR A N 1
ATOM 738 C CA . TYR A 1 97 ? 17.938 0.075 -11.664 1.00 94.94 97 TYR A CA 1
ATOM 739 C C . TYR A 1 97 ? 17.335 -0.363 -13.002 1.00 94.94 97 TYR A C 1
ATOM 741 O O . TYR A 1 97 ? 17.820 -1.315 -13.615 1.00 94.94 97 TYR A O 1
ATOM 749 N N . SER A 1 98 ? 16.270 0.288 -13.468 1.00 93.31 98 SER A N 1
ATOM 750 C CA . SER A 1 98 ? 15.594 -0.078 -14.707 1.00 93.31 98 SER A CA 1
ATOM 751 C C . SER A 1 98 ? 15.102 1.161 -15.438 1.00 93.31 98 SER A C 1
ATOM 753 O O . SER A 1 98 ? 14.566 2.081 -14.834 1.00 93.31 98 SER A O 1
ATOM 755 N N . GLU A 1 99 ? 15.236 1.164 -16.760 1.00 92.94 99 GLU A N 1
ATOM 756 C CA . GLU A 1 99 ? 14.681 2.225 -17.596 1.00 92.94 99 GLU A CA 1
ATOM 757 C C . GLU A 1 99 ? 13.187 1.983 -17.827 1.00 92.94 99 GLU A C 1
ATOM 759 O O . GLU A 1 99 ? 12.775 0.898 -18.253 1.00 92.94 99 GLU A O 1
ATOM 764 N N . GLY A 1 100 ? 12.366 2.997 -17.577 1.00 91.06 100 GLY A N 1
ATOM 765 C CA . GLY A 1 100 ? 10.929 3.008 -17.835 1.00 91.06 100 GLY A CA 1
ATOM 766 C C . GLY A 1 100 ? 10.470 4.438 -18.091 1.00 91.06 100 GLY A C 1
ATOM 767 O O . GLY A 1 100 ? 11.128 5.385 -17.665 1.00 91.06 100 GLY A O 1
ATOM 768 N N . ARG A 1 101 ? 9.370 4.616 -18.826 1.00 92.56 101 ARG A N 1
ATOM 769 C CA . ARG A 1 101 ? 8.880 5.966 -19.153 1.00 92.56 101 ARG A CA 1
ATOM 770 C C . ARG A 1 101 ? 8.252 6.664 -17.953 1.00 92.56 101 ARG A C 1
ATOM 772 O O . ARG A 1 101 ? 8.340 7.882 -17.840 1.00 92.56 101 ARG A O 1
ATOM 779 N N . ASP A 1 102 ? 7.585 5.893 -17.102 1.00 94.94 102 ASP A N 1
ATOM 780 C CA . ASP A 1 102 ? 6.855 6.370 -15.935 1.00 94.94 102 ASP A CA 1
ATOM 781 C C . ASP A 1 102 ? 6.629 5.237 -14.913 1.00 94.94 102 ASP A C 1
ATOM 783 O O . ASP A 1 102 ? 6.897 4.057 -15.167 1.00 94.94 102 ASP A O 1
ATOM 787 N N . LYS A 1 103 ? 6.096 5.605 -13.740 1.00 96.12 103 LYS A N 1
ATOM 788 C CA . LYS A 1 103 ? 5.756 4.678 -12.650 1.00 96.12 103 LYS A CA 1
ATOM 789 C C . LYS A 1 103 ? 4.706 3.639 -13.054 1.00 96.12 103 LYS A C 1
ATOM 791 O O . LYS A 1 103 ? 4.781 2.494 -12.607 1.00 96.12 103 LYS A O 1
ATOM 796 N N . LEU A 1 104 ? 3.763 3.994 -13.933 1.00 97.12 104 LEU A N 1
ATOM 797 C CA . LEU A 1 104 ? 2.744 3.060 -14.421 1.00 97.12 104 LEU A CA 1
ATOM 798 C C . LEU A 1 104 ? 3.358 1.950 -15.275 1.00 97.12 104 LEU A C 1
ATOM 800 O O . LEU A 1 104 ? 2.895 0.810 -15.223 1.00 97.12 104 LEU A O 1
ATOM 804 N N . GLU A 1 105 ? 4.408 2.244 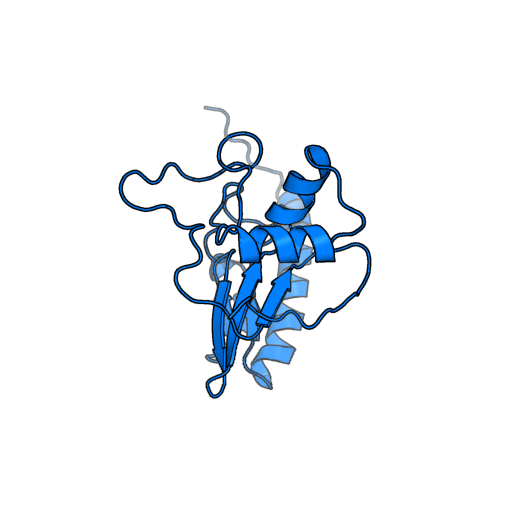-16.039 1.00 96.75 105 GLU A N 1
ATOM 805 C CA . GLU A 1 105 ? 5.145 1.235 -16.790 1.00 96.75 105 GLU A CA 1
ATOM 806 C C . GLU A 1 105 ? 5.819 0.226 -15.853 1.00 96.75 105 GLU A C 1
ATOM 808 O O . GLU A 1 105 ? 5.723 -0.981 -16.087 1.00 96.75 105 GLU A O 1
ATOM 813 N N . PHE A 1 106 ? 6.432 0.684 -14.760 1.00 97.50 106 PHE A N 1
ATOM 814 C CA . PHE A 1 106 ? 6.996 -0.210 -13.746 1.00 97.50 106 PHE A CA 1
ATOM 815 C C . PHE A 1 106 ? 5.917 -1.052 -13.052 1.00 97.50 106 PHE A C 1
ATOM 817 O O . PHE A 1 106 ? 6.100 -2.260 -12.897 1.00 97.50 106 PHE A O 1
ATOM 824 N N . MET A 1 107 ? 4.765 -0.466 -12.712 1.00 97.38 107 MET A N 1
ATOM 825 C CA . MET A 1 107 ? 3.619 -1.212 -12.171 1.00 97.38 107 MET A CA 1
ATOM 826 C C . MET A 1 107 ? 3.098 -2.276 -13.143 1.00 97.38 107 MET A C 1
ATOM 828 O O . MET A 1 107 ? 2.777 -3.397 -12.749 1.00 97.38 107 MET A O 1
ATOM 832 N N . GLU A 1 108 ? 3.005 -1.947 -14.432 1.00 96.50 108 GLU A N 1
ATOM 833 C CA . GLU A 1 108 ? 2.587 -2.903 -15.454 1.00 96.50 108 GLU A CA 1
ATOM 834 C C . GLU A 1 108 ? 3.601 -4.046 -15.580 1.00 96.50 108 GLU A C 1
ATOM 836 O O . GLU A 1 108 ? 3.209 -5.209 -15.707 1.00 96.50 108 GLU A O 1
ATOM 841 N N . ARG A 1 109 ? 4.902 -3.742 -15.509 1.00 96.56 109 ARG A N 1
ATOM 842 C CA . ARG A 1 109 ? 5.969 -4.749 -15.523 1.00 96.56 109 ARG A CA 1
ATOM 843 C C . ARG A 1 109 ? 5.860 -5.703 -14.336 1.00 96.56 109 ARG A C 1
ATOM 845 O O . ARG A 1 109 ? 5.845 -6.908 -14.572 1.00 96.56 109 ARG A O 1
ATOM 852 N N . THR A 1 110 ? 5.701 -5.217 -13.101 1.00 97.06 110 THR A N 1
ATOM 853 C CA . THR A 1 110 ? 5.571 -6.100 -11.922 1.00 97.06 110 THR A CA 1
ATOM 854 C C . THR A 1 110 ? 4.348 -7.015 -12.014 1.00 97.06 110 THR A C 1
ATOM 856 O O . THR A 1 110 ? 4.436 -8.199 -11.678 1.00 97.06 110 THR A O 1
ATOM 859 N N . LEU A 1 111 ? 3.230 -6.527 -12.563 1.00 95.81 111 LEU A N 1
ATOM 860 C CA . LEU A 1 111 ? 2.058 -7.362 -12.850 1.00 95.81 111 LEU A CA 1
ATOM 861 C C . LEU A 1 111 ? 2.332 -8.412 -13.933 1.00 95.81 111 LEU A C 1
ATOM 863 O O . LEU A 1 111 ? 1.967 -9.576 -13.760 1.00 95.81 111 LEU A O 1
ATOM 867 N N . ARG A 1 112 ? 2.994 -8.038 -15.036 1.00 95.12 112 ARG A N 1
ATOM 868 C CA . ARG A 1 112 ? 3.339 -8.964 -16.132 1.00 95.12 112 ARG A CA 1
ATOM 869 C C . ARG A 1 112 ? 4.345 -10.028 -15.705 1.00 95.12 112 ARG A C 1
ATOM 871 O O . ARG A 1 112 ? 4.215 -11.178 -16.113 1.00 95.12 112 ARG A O 1
ATOM 878 N N . TRP A 1 113 ? 5.311 -9.660 -14.872 1.00 96.12 113 TRP A N 1
ATOM 879 C CA . TRP A 1 113 ? 6.279 -10.579 -14.270 1.00 96.12 113 TRP A CA 1
ATOM 880 C C . TRP A 1 113 ? 5.680 -11.417 -13.143 1.00 96.12 113 TRP A C 1
ATOM 882 O O . TRP A 1 113 ? 6.313 -12.363 -12.685 1.00 96.12 113 TRP A O 1
ATOM 892 N N . ARG A 1 114 ? 4.458 -11.085 -12.705 1.00 96.75 114 ARG A N 1
ATOM 893 C CA . ARG A 1 114 ? 3.783 -11.693 -11.556 1.00 96.75 114 ARG A CA 1
ATOM 894 C C . ARG A 1 114 ? 4.614 -11.615 -10.273 1.00 96.75 114 ARG A C 1
ATOM 896 O O . ARG A 1 114 ? 4.540 -12.520 -9.446 1.00 96.75 114 ARG A O 1
ATOM 903 N N . HIS A 1 115 ? 5.373 -10.540 -10.089 1.00 97.38 115 HIS A N 1
ATOM 904 C CA . HIS A 1 115 ? 6.266 -10.382 -8.947 1.00 97.38 115 HIS A CA 1
ATOM 905 C C . HIS A 1 115 ? 6.256 -8.939 -8.441 1.00 97.38 115 HIS A C 1
ATOM 907 O O . HIS A 1 115 ? 6.635 -8.025 -9.171 1.00 97.38 115 HIS A O 1
ATOM 913 N N . LEU A 1 116 ? 5.831 -8.729 -7.192 1.00 97.19 116 LEU A N 1
ATOM 914 C CA . LEU A 1 116 ? 5.656 -7.392 -6.611 1.00 97.19 116 LEU A CA 1
ATOM 915 C C . LEU A 1 116 ? 6.973 -6.644 -6.413 1.00 97.19 116 LEU A C 1
ATOM 917 O O . LEU A 1 116 ? 7.016 -5.439 -6.634 1.00 97.19 116 LEU A O 1
ATOM 921 N N . ALA A 1 117 ? 8.026 -7.341 -5.995 1.00 96.62 117 ALA A N 1
ATOM 922 C CA . ALA A 1 117 ? 9.296 -6.741 -5.591 1.00 96.62 117 ALA A CA 1
ATOM 923 C C . ALA A 1 117 ? 10.485 -7.465 -6.251 1.00 96.62 117 ALA A C 1
ATOM 925 O O . ALA A 1 117 ? 11.232 -8.155 -5.568 1.00 96.62 117 ALA A O 1
ATOM 926 N N . PRO A 1 118 ? 10.643 -7.390 -7.588 1.00 95.81 118 PRO A N 1
ATOM 927 C CA . PRO A 1 118 ? 11.639 -8.179 -8.331 1.00 95.81 118 PRO A CA 1
ATOM 928 C C . PRO A 1 118 ? 13.095 -7.847 -7.975 1.00 95.81 118 PRO A C 1
ATOM 930 O O . PRO A 1 118 ? 13.997 -8.604 -8.317 1.00 95.81 118 PRO A O 1
ATOM 933 N N . THR A 1 119 ? 13.331 -6.718 -7.307 1.00 95.56 119 THR A N 1
ATOM 934 C CA . THR A 1 119 ? 14.652 -6.299 -6.838 1.00 95.56 119 THR A CA 1
ATOM 935 C C . THR A 1 119 ? 14.986 -6.794 -5.425 1.00 95.56 119 THR A C 1
ATOM 937 O O . THR A 1 119 ? 16.118 -6.625 -4.967 1.00 95.56 119 THR A O 1
ATOM 940 N N . ALA A 1 120 ? 14.040 -7.433 -4.728 1.00 93.75 120 ALA A N 1
ATOM 941 C CA . ALA A 1 120 ? 14.294 -8.101 -3.456 1.00 93.75 120 ALA A CA 1
ATOM 942 C C . ALA A 1 120 ? 14.913 -9.496 -3.684 1.00 93.75 120 ALA A C 1
ATOM 944 O O . ALA A 1 120 ? 14.505 -10.188 -4.617 1.00 93.75 120 ALA A O 1
ATOM 945 N N . PRO A 1 121 ? 15.877 -9.943 -2.852 1.00 93.00 121 PRO A N 1
ATOM 946 C CA . PRO A 1 121 ? 16.476 -9.248 -1.703 1.00 93.00 121 PRO A CA 1
ATOM 947 C C . PRO A 1 121 ? 17.651 -8.311 -2.055 1.00 93.00 121 PRO A C 1
ATOM 949 O O . PRO A 1 121 ? 18.248 -7.734 -1.150 1.00 93.00 121 PRO A O 1
ATOM 952 N N . ASN A 1 122 ? 18.042 -8.208 -3.329 1.00 91.31 122 ASN A N 1
ATOM 953 C CA . ASN A 1 122 ? 19.330 -7.632 -3.738 1.00 91.31 122 ASN A CA 1
ATOM 954 C C . ASN A 1 122 ? 19.496 -6.149 -3.379 1.00 91.31 122 ASN A C 1
ATOM 956 O O . ASN A 1 122 ? 20.541 -5.763 -2.860 1.00 91.31 122 ASN A O 1
ATOM 960 N N . THR A 1 123 ? 18.495 -5.322 -3.681 1.00 93.44 123 THR A N 1
ATOM 961 C CA . THR A 1 123 ? 18.526 -3.869 -3.417 1.00 93.44 123 THR A CA 1
ATOM 962 C C . THR A 1 123 ? 17.383 -3.430 -2.512 1.00 93.44 123 THR A C 1
ATOM 964 O O . THR A 1 123 ? 17.554 -2.516 -1.706 1.00 93.44 123 THR A O 1
ATOM 967 N N . LEU A 1 124 ? 16.256 -4.144 -2.557 1.00 92.94 124 LEU A N 1
ATOM 968 C CA . LEU A 1 124 ? 15.148 -3.962 -1.631 1.00 92.94 124 LEU A CA 1
ATOM 969 C C . LEU A 1 124 ? 15.208 -5.007 -0.517 1.00 92.94 124 LEU A C 1
ATOM 971 O O . LEU A 1 124 ? 15.076 -6.206 -0.761 1.00 92.94 124 LEU A O 1
ATOM 975 N N . GLY A 1 125 ? 15.383 -4.544 0.720 1.00 92.50 125 GLY A N 1
ATOM 976 C CA . GLY A 1 125 ? 15.470 -5.426 1.878 1.00 92.50 125 GLY A CA 1
ATOM 977 C C . GLY A 1 125 ? 14.193 -6.246 2.061 1.00 92.50 125 GLY A C 1
ATOM 978 O O . GLY A 1 125 ? 13.098 -5.691 2.164 1.00 92.50 125 GLY A O 1
ATOM 979 N N . CYS A 1 126 ? 14.331 -7.567 2.164 1.00 93.31 126 CYS A N 1
ATOM 980 C CA . CYS A 1 126 ? 13.228 -8.453 2.510 1.00 93.31 126 CYS A CA 1
ATOM 981 C C . CYS A 1 126 ? 13.624 -9.465 3.585 1.00 93.31 126 CYS A C 1
ATOM 983 O O . CYS A 1 126 ? 14.804 -9.732 3.821 1.00 93.31 126 CYS A O 1
ATOM 985 N N . TYR A 1 127 ? 12.626 -10.008 4.274 1.00 90.25 127 TYR A N 1
ATOM 986 C CA . TYR A 1 127 ? 12.845 -11.119 5.193 1.00 90.25 127 TYR A CA 1
ATOM 987 C C . TYR A 1 127 ? 13.207 -12.391 4.397 1.00 90.25 127 TYR A C 1
ATOM 989 O O . TYR A 1 127 ? 12.630 -12.608 3.328 1.00 90.25 127 TYR A O 1
ATOM 997 N N . PRO A 1 128 ? 14.154 -13.229 4.862 1.00 87.75 128 PRO A N 1
ATOM 998 C CA . PRO A 1 128 ? 14.549 -14.439 4.148 1.00 87.75 128 PRO A CA 1
ATOM 999 C C . PRO A 1 128 ? 13.486 -15.535 4.316 1.00 87.75 128 PRO A C 1
ATOM 1001 O O . PRO A 1 128 ? 13.478 -16.269 5.303 1.00 87.75 128 PRO A O 1
ATOM 1004 N N . PHE A 1 129 ? 12.574 -15.644 3.351 1.00 87.75 129 PHE A N 1
ATOM 1005 C CA . PHE A 1 129 ? 11.629 -16.760 3.276 1.00 87.75 129 PHE A CA 1
ATOM 1006 C C . PHE A 1 129 ? 12.286 -17.955 2.583 1.00 87.75 129 PHE A C 1
ATOM 1008 O O . PHE A 1 129 ? 12.910 -17.797 1.538 1.00 87.75 129 PHE A O 1
ATOM 1015 N N . ILE A 1 130 ? 12.154 -19.145 3.174 1.00 84.19 130 ILE A N 1
ATOM 1016 C CA . ILE A 1 130 ? 12.818 -20.367 2.690 1.00 84.19 130 ILE A CA 1
ATOM 1017 C C . ILE A 1 130 ? 11.901 -21.149 1.740 1.00 84.19 130 ILE A C 1
ATOM 1019 O O . ILE A 1 130 ? 12.345 -21.611 0.694 1.00 84.19 130 ILE A O 1
ATOM 1023 N N . ASP A 1 131 ? 10.617 -21.263 2.085 1.00 88.25 131 ASP A N 1
ATOM 1024 C CA . ASP A 1 131 ? 9.704 -22.190 1.402 1.00 88.25 131 ASP A CA 1
ATOM 1025 C C . ASP A 1 131 ? 8.875 -21.539 0.292 1.00 88.25 131 ASP A C 1
ATOM 1027 O O . ASP A 1 131 ? 8.455 -22.194 -0.661 1.00 88.25 131 ASP A O 1
ATOM 1031 N N . THR A 1 132 ? 8.533 -20.259 0.435 1.00 89.38 132 THR A N 1
ATOM 1032 C CA . THR A 1 132 ? 7.621 -19.573 -0.486 1.00 89.38 132 THR A CA 1
ATOM 1033 C C . THR A 1 132 ? 7.953 -18.098 -0.564 1.00 89.38 132 THR A C 1
ATOM 1035 O O . THR A 1 132 ? 8.044 -17.419 0.456 1.00 89.38 132 THR A O 1
ATOM 1038 N N . ASP A 1 133 ? 8.060 -17.602 -1.791 1.00 92.75 133 ASP A N 1
ATOM 1039 C CA . ASP A 1 133 ? 8.236 -16.184 -2.058 1.00 92.75 133 ASP A CA 1
ATOM 1040 C C . ASP A 1 133 ? 6.936 -15.407 -1.759 1.00 92.75 133 ASP A C 1
ATOM 1042 O O . ASP A 1 133 ? 5.901 -15.678 -2.388 1.00 92.75 133 ASP A O 1
ATOM 1046 N N . PRO A 1 134 ? 6.945 -14.449 -0.811 1.00 92.69 134 PRO A N 1
ATOM 1047 C CA . PRO A 1 134 ? 5.764 -13.658 -0.474 1.00 92.69 134 PRO A CA 1
ATOM 1048 C C . PRO A 1 134 ? 5.362 -12.662 -1.573 1.00 92.69 134 PRO A C 1
ATOM 1050 O O . PRO A 1 134 ? 4.246 -12.145 -1.536 1.00 92.69 134 PRO A O 1
ATOM 1053 N N . PHE A 1 135 ? 6.240 -12.363 -2.535 1.00 96.25 135 PHE A N 1
ATOM 1054 C CA . PHE A 1 135 ? 6.018 -11.342 -3.561 1.00 96.25 135 PHE A CA 1
ATOM 1055 C C . PHE A 1 135 ? 5.453 -11.903 -4.866 1.00 96.25 135 PHE A C 1
ATOM 1057 O O . PHE A 1 135 ? 5.113 -11.129 -5.768 1.00 96.25 135 PHE A O 1
ATOM 1064 N N . LEU A 1 136 ? 5.296 -13.225 -4.964 1.00 96.00 136 LEU A N 1
ATOM 1065 C CA . LEU A 1 136 ? 4.662 -13.878 -6.102 1.00 96.00 136 LEU A CA 1
ATOM 1066 C C . LEU A 1 136 ? 3.163 -13.544 -6.174 1.00 96.00 136 LEU A C 1
ATOM 1068 O O . LEU A 1 136 ? 2.373 -13.869 -5.284 1.00 96.00 136 LEU A O 1
ATOM 1072 N N . ILE A 1 137 ? 2.734 -12.984 -7.305 1.00 95.69 137 ILE A N 1
ATOM 1073 C CA . ILE A 1 137 ? 1.332 -12.654 -7.575 1.00 95.69 137 ILE A CA 1
ATOM 1074 C C . ILE A 1 137 ? 0.599 -13.917 -8.042 1.00 95.69 137 ILE A C 1
ATOM 1076 O O . ILE A 1 137 ? 0.611 -14.289 -9.223 1.00 95.69 137 ILE A O 1
ATOM 1080 N N . LYS A 1 138 ? -0.059 -14.600 -7.099 1.00 92.25 138 LYS A N 1
ATOM 1081 C CA . LYS A 1 138 ? -0.762 -15.875 -7.339 1.00 92.25 138 LYS A CA 1
ATOM 1082 C C . LYS A 1 138 ? -1.999 -15.734 -8.228 1.00 92.25 138 LYS A C 1
ATOM 1084 O O . LYS A 1 138 ? -2.230 -16.588 -9.079 1.00 92.25 138 LYS A O 1
ATOM 1089 N N . SER A 1 139 ? -2.751 -14.648 -8.081 1.00 92.75 139 SER A N 1
ATOM 1090 C CA . SER A 1 139 ? -3.928 -14.330 -8.895 1.00 92.75 139 SER A CA 1
ATOM 1091 C C . SER A 1 139 ? -3.884 -12.877 -9.345 1.00 92.75 139 SER A C 1
ATOM 1093 O O . SER A 1 139 ? -3.482 -12.018 -8.564 1.00 92.75 139 SER A O 1
ATOM 1095 N N . CYS A 1 140 ? -4.317 -12.601 -10.577 1.00 94.56 140 CYS A N 1
ATOM 1096 C CA . CYS A 1 140 ? -4.388 -11.237 -11.098 1.00 94.56 140 CYS A CA 1
ATOM 1097 C C . CYS A 1 140 ? -5.378 -10.407 -10.258 1.00 94.56 140 CYS A C 1
ATOM 1099 O O . CYS A 1 140 ? -6.547 -10.797 -10.183 1.00 94.56 140 CYS A O 1
ATOM 1101 N N . PRO A 1 141 ? -4.947 -9.306 -9.615 1.00 97.06 141 PRO A N 1
ATOM 1102 C CA . PRO A 1 141 ? -5.870 -8.421 -8.916 1.00 97.06 141 PRO A CA 1
ATOM 1103 C C . PRO A 1 141 ? -6.751 -7.670 -9.922 1.00 97.06 141 PRO A C 1
ATOM 1105 O O . PRO A 1 141 ? -6.359 -7.463 -11.073 1.00 97.06 141 PRO A O 1
ATOM 1108 N N . HIS A 1 142 ? -7.936 -7.249 -9.482 1.00 97.88 142 HIS A N 1
ATOM 1109 C CA . HIS A 1 142 ? -8.800 -6.359 -10.261 1.00 97.88 142 HIS A CA 1
ATOM 1110 C C . HIS A 1 142 ? -8.266 -4.921 -10.219 1.00 97.88 142 HIS A C 1
ATOM 1112 O O . HIS A 1 142 ? -8.319 -4.211 -11.221 1.00 97.88 142 HIS A O 1
ATOM 1118 N N . VAL A 1 143 ? -7.705 -4.518 -9.075 1.00 98.25 143 VAL A N 1
ATOM 1119 C CA . VAL A 1 143 ? -7.066 -3.217 -8.866 1.00 98.25 143 VAL A CA 1
ATOM 1120 C C . VAL A 1 143 ? -5.688 -3.425 -8.245 1.00 98.25 143 VAL A C 1
ATOM 1122 O O . VAL A 1 143 ? -5.558 -4.060 -7.199 1.00 98.25 143 VAL A O 1
ATOM 1125 N N . TYR A 1 144 ? -4.660 -2.872 -8.887 1.00 98.44 144 TYR A N 1
ATOM 1126 C CA . TYR A 1 144 ? -3.302 -2.808 -8.355 1.00 98.44 144 TYR A CA 1
ATOM 1127 C C . TYR A 1 144 ? -2.923 -1.348 -8.116 1.00 98.44 144 TYR A C 1
ATOM 1129 O O . TYR A 1 144 ? -2.969 -0.550 -9.053 1.00 98.44 144 TYR A O 1
ATOM 1137 N N . PHE A 1 145 ? -2.570 -0.999 -6.881 1.00 98.38 145 PHE A N 1
ATOM 1138 C CA . PHE A 1 145 ? -2.215 0.368 -6.497 1.00 98.38 145 PHE A CA 1
ATOM 1139 C C . PHE A 1 145 ? -0.851 0.427 -5.808 1.00 98.38 145 PHE A C 1
ATOM 1141 O O . PHE A 1 145 ? -0.380 -0.555 -5.236 1.00 98.38 145 PHE A O 1
ATOM 1148 N N . ILE A 1 146 ? -0.225 1.599 -5.847 1.00 98.06 146 ILE A N 1
ATOM 1149 C CA . ILE A 1 146 ? 1.012 1.892 -5.124 1.00 98.06 146 ILE A CA 1
ATOM 1150 C C . ILE A 1 146 ? 0.873 3.237 -4.411 1.00 98.06 146 ILE A C 1
ATOM 1152 O O . ILE A 1 146 ? 0.291 4.177 -4.952 1.00 98.06 146 ILE A O 1
ATOM 1156 N N . GLY A 1 147 ? 1.372 3.312 -3.181 1.00 97.50 147 GLY A N 1
ATOM 1157 C CA . GLY A 1 147 ? 1.412 4.535 -2.385 1.00 97.50 147 GLY A CA 1
ATOM 1158 C C . GLY A 1 147 ? 2.651 5.390 -2.657 1.00 97.50 147 GLY A C 1
ATOM 1159 O O . GLY A 1 147 ? 3.568 4.980 -3.369 1.00 97.50 147 GLY A O 1
ATOM 1160 N N . ASN A 1 148 ? 2.676 6.576 -2.042 1.00 96.56 148 ASN A N 1
ATOM 1161 C CA . ASN A 1 148 ? 3.842 7.467 -1.956 1.00 96.56 148 ASN A CA 1
ATOM 1162 C C . ASN A 1 148 ? 4.494 7.845 -3.302 1.00 96.56 148 ASN A C 1
ATOM 1164 O O . ASN A 1 148 ? 5.703 8.028 -3.373 1.00 96.56 148 ASN A O 1
ATOM 1168 N N . GLN A 1 149 ? 3.703 7.971 -4.371 1.00 96.88 149 GLN A N 1
ATOM 1169 C CA . GLN A 1 149 ? 4.198 8.421 -5.677 1.00 96.88 149 GLN A CA 1
ATOM 1170 C C . GLN A 1 149 ? 4.109 9.946 -5.819 1.00 96.88 149 GLN A C 1
ATOM 1172 O O . GLN A 1 149 ? 3.190 10.568 -5.291 1.00 96.88 149 GLN A O 1
ATOM 1177 N N . GLU A 1 150 ? 5.030 10.544 -6.580 1.00 95.81 150 GLU A N 1
ATOM 1178 C CA . GLU A 1 150 ? 5.136 12.006 -6.757 1.00 95.81 150 GLU A CA 1
ATOM 1179 C C . GLU A 1 150 ? 3.921 12.643 -7.446 1.00 95.81 150 GLU A C 1
ATOM 1181 O O . GLU A 1 150 ? 3.636 13.826 -7.262 1.00 95.81 150 GLU A O 1
ATOM 1186 N N . LYS A 1 151 ? 3.207 11.866 -8.265 1.00 96.69 151 LYS A N 1
ATOM 1187 C CA . LYS A 1 151 ? 2.019 12.312 -8.991 1.00 96.69 151 LYS A CA 1
ATOM 1188 C C . LYS A 1 151 ? 0.979 11.204 -9.077 1.00 96.69 151 LYS A C 1
ATOM 1190 O O . LYS A 1 151 ? 1.303 10.018 -9.066 1.00 96.69 151 LYS A O 1
ATOM 1195 N N . TYR A 1 152 ? -0.271 11.618 -9.232 1.00 97.81 152 TYR A N 1
ATOM 1196 C CA . TYR A 1 152 ? -1.371 10.726 -9.571 1.00 97.81 152 TYR A CA 1
ATOM 1197 C C . TYR A 1 152 ? -1.324 10.340 -11.054 1.00 97.81 152 TYR A C 1
ATOM 1199 O O . TYR A 1 152 ? -1.122 11.199 -11.913 1.00 97.81 152 TYR A O 1
ATOM 1207 N N . ASP A 1 153 ? -1.556 9.061 -11.344 1.00 97.50 153 ASP A N 1
ATOM 1208 C CA . ASP A 1 153 ? -1.776 8.552 -12.697 1.00 97.50 153 ASP A CA 1
ATOM 1209 C C . ASP A 1 153 ? -2.536 7.215 -12.643 1.00 97.50 153 ASP A C 1
ATOM 1211 O O . ASP A 1 153 ? -2.492 6.512 -11.629 1.00 97.50 153 ASP A O 1
ATOM 1215 N N . THR A 1 154 ? -3.238 6.843 -13.717 1.00 98.12 154 THR A N 1
ATOM 1216 C CA . THR A 1 154 ? -3.959 5.560 -13.795 1.00 98.12 154 THR A CA 1
ATOM 1217 C C . THR A 1 154 ? -3.928 4.965 -15.194 1.00 98.12 154 THR A C 1
ATOM 1219 O O . THR A 1 154 ? -3.897 5.676 -16.198 1.00 98.12 154 THR A O 1
ATOM 1222 N N . LYS A 1 155 ? -4.006 3.633 -15.278 1.00 97.25 155 LYS A N 1
ATOM 1223 C CA . LYS A 1 155 ? -4.078 2.926 -16.556 1.00 97.25 155 LYS A CA 1
ATOM 1224 C C . LYS A 1 155 ? -4.852 1.624 -16.434 1.00 97.25 155 LYS A C 1
ATOM 1226 O O . LYS A 1 155 ? -4.570 0.802 -15.567 1.00 97.25 155 LYS A O 1
ATOM 1231 N N . LEU A 1 156 ? -5.776 1.403 -17.367 1.00 97.62 156 LEU A N 1
ATOM 1232 C CA . LEU A 1 156 ? -6.407 0.102 -17.553 1.00 97.62 156 LEU A CA 1
ATOM 1233 C C . LEU A 1 156 ? -5.510 -0.781 -18.426 1.00 97.62 156 LEU A C 1
ATOM 1235 O O . LEU A 1 156 ? -5.209 -0.438 -19.571 1.00 97.62 156 LEU A O 1
ATOM 1239 N N . ILE A 1 157 ? -5.116 -1.937 -17.900 1.00 94.75 157 ILE A N 1
ATOM 1240 C CA . ILE A 1 157 ? -4.338 -2.939 -18.632 1.00 94.75 157 ILE A CA 1
ATOM 1241 C C . ILE A 1 157 ? -5.181 -4.189 -18.886 1.00 94.75 157 ILE A C 1
ATOM 1243 O O . ILE A 1 157 ? -6.068 -4.530 -18.107 1.00 94.75 157 ILE A O 1
ATOM 1247 N N . LYS A 1 158 ? -4.898 -4.887 -19.986 1.00 93.31 158 LYS A N 1
ATOM 1248 C CA . LYS A 1 158 ? -5.523 -6.171 -20.320 1.00 93.31 158 LYS A CA 1
ATOM 1249 C C . LYS A 1 158 ? -4.450 -7.248 -20.441 1.00 93.31 158 LYS A C 1
ATOM 1251 O O . LYS A 1 158 ? -3.358 -6.994 -20.964 1.00 93.31 158 LYS A O 1
ATOM 1256 N N . GLY A 1 159 ? -4.765 -8.446 -19.950 1.00 85.62 159 GLY A N 1
ATOM 1257 C CA . GLY A 1 159 ? -3.959 -9.637 -20.204 1.00 85.62 159 GLY A CA 1
ATOM 1258 C C . GLY A 1 159 ? -3.925 -9.954 -21.700 1.00 85.62 159 GLY A C 1
ATOM 1259 O O . GLY A 1 159 ? -4.851 -9.608 -22.433 1.00 85.62 159 GLY A O 1
ATOM 1260 N N . LYS A 1 160 ? -2.846 -10.593 -22.159 1.00 77.00 160 LYS A N 1
ATOM 1261 C CA . LYS A 1 160 ? -2.862 -11.240 -23.475 1.00 77.00 160 LYS A CA 1
ATOM 1262 C C . LYS A 1 160 ? -3.684 -12.522 -23.319 1.00 77.00 160 LYS A C 1
ATOM 1264 O O . LYS A 1 160 ? -3.462 -13.237 -22.344 1.00 77.00 160 LYS A O 1
ATOM 1269 N N . HIS A 1 161 ? -4.663 -12.708 -24.203 1.00 51.09 161 HIS A N 1
ATOM 1270 C CA . HIS A 1 161 ? -5.468 -13.927 -24.281 1.00 51.09 161 HIS A CA 1
ATOM 1271 C C . HIS A 1 161 ? -4.586 -15.162 -24.464 1.00 51.09 161 HIS A C 1
ATOM 1273 O O . HIS A 1 161 ? -3.555 -15.031 -25.166 1.00 51.09 161 HIS A O 1
#

Organism: Trapa natans (NCBI:txid22666)

Radius of gyration: 18.01 Å; chains: 1; bounding box: 43×38×53 Å

Sequence (161 aa):
MVENNLASTDQSRIAEPIKELDMILTEIAAGLPLDIMPGPNDPANFSLPQKPLNRCLFPSSATYNTFRSCPNPHSFEIDGVKFLGTSGQNIDDLEKYSEGRDKLEFMERTLRWRHLAPTAPNTLGCYPFIDTDPFLIKSCPHVYFIGNQEKYDTKLIKGKH

Secondary structure (DSSP, 8-state):
-------HHHHHHHHHHHHHHHHHHHHHHHHS-EEE---TTSSS-SSBSBPPPPGGG-TTGGGSTTEEE--BSEEEEETTEEEEEE-SHHHHHHHTTS--SSHHHHHHHHHHTTBS-TTTTTTS-B---SS--TTB--S--SEEEESS-SS----------

pLDDT: mean 92.63, std 11.13, range [36.59, 98.56]

Foldseek 3Di:
DDPPPDDPVVVCVVLVVLVVVLVVLLVCLVPAQDEDEDDCPDPWDNAPFTDFDDCVSRVRNVVHPSYHGATAQDWDDDPNAIETEGQAPQLVQVVVPDDDPDSVRSVVVCLVVQFSRVCPPPRGPHDDDDPDDPRGNPDRGNYYDYHDDPDDDDDDDDDDD